Protein AF-A0A967WNT7-F1 (afdb_monomer_lite)

Foldseek 3Di:
DDDPDDPPPPPPDPPDDDDDDDDDQFAFPCVVVVDDDDPDDGDHDPRRVVVVVVVVVVCVVVPNDPD

Structure (mmCIF, N/CA/C/O backbone):
data_AF-A0A967WNT7-F1
#
_entry.id   AF-A0A967WNT7-F1
#
loop_
_atom_site.group_PDB
_atom_site.id
_atom_site.type_symbol
_atom_site.label_atom_id
_atom_site.label_alt_id
_atom_site.label_comp_id
_atom_site.label_asym_id
_atom_site.label_entity_id
_atom_site.label_seq_id
_atom_site.pdbx_PDB_ins_code
_atom_site.Cartn_x
_atom_site.Cartn_y
_atom_site.Cartn_z
_atom_site.occupancy
_atom_site.B_iso_or_equiv
_atom_site.auth_seq_id
_atom_site.auth_comp_id
_atom_site.auth_asym_id
_atom_site.auth_atom_id
_atom_site.pdbx_PDB_model_num
ATOM 1 N N . MET A 1 1 ? 33.985 37.917 -6.552 1.00 39.09 1 MET A N 1
ATOM 2 C CA . MET A 1 1 ? 34.445 36.516 -6.657 1.00 39.09 1 MET A CA 1
ATOM 3 C C . MET A 1 1 ? 33.223 35.613 -6.731 1.00 39.09 1 MET A C 1
ATOM 5 O O . MET A 1 1 ? 32.540 35.443 -5.733 1.00 39.09 1 MET A O 1
ATOM 9 N N . ALA A 1 2 ? 32.869 35.143 -7.929 1.00 38.78 2 ALA A N 1
ATOM 10 C CA . ALA A 1 2 ? 31.660 34.356 -8.163 1.00 38.78 2 ALA A CA 1
ATOM 11 C C . ALA A 1 2 ? 31.973 32.861 -8.006 1.00 38.78 2 ALA A C 1
ATOM 13 O O . ALA A 1 2 ? 32.726 32.292 -8.796 1.00 38.78 2 ALA A O 1
ATOM 14 N N . HIS A 1 3 ? 31.407 32.216 -6.985 1.00 37.72 3 HIS A N 1
ATOM 15 C CA . HIS A 1 3 ? 31.410 30.760 -6.869 1.00 37.72 3 HIS A CA 1
ATOM 16 C C . HIS A 1 3 ? 30.472 30.169 -7.924 1.00 37.72 3 HIS A C 1
ATOM 18 O O . HIS A 1 3 ? 29.268 30.017 -7.719 1.00 37.72 3 HIS A O 1
ATOM 24 N N . ARG A 1 4 ? 31.045 29.845 -9.085 1.00 42.44 4 ARG A N 1
ATOM 25 C CA . ARG A 1 4 ? 30.390 29.055 -10.124 1.00 42.44 4 ARG A CA 1
ATOM 26 C C . ARG A 1 4 ? 30.164 27.649 -9.563 1.00 42.44 4 ARG A C 1
ATOM 28 O O . ARG A 1 4 ? 31.100 26.854 -9.497 1.00 42.44 4 ARG A O 1
ATOM 35 N N . ARG A 1 5 ? 28.941 27.354 -9.111 1.00 40.25 5 ARG A N 1
ATOM 36 C CA . ARG A 1 5 ? 28.529 25.990 -8.751 1.00 40.25 5 ARG A CA 1
ATOM 37 C C . ARG A 1 5 ? 28.739 25.112 -9.985 1.00 40.25 5 ARG A C 1
ATOM 39 O O . ARG A 1 5 ? 28.112 25.343 -11.016 1.00 40.25 5 ARG A O 1
ATOM 46 N N . ARG A 1 6 ? 29.680 24.167 -9.912 1.00 40.59 6 ARG A N 1
ATOM 47 C CA . ARG A 1 6 ? 29.878 23.180 -10.975 1.00 40.59 6 ARG A CA 1
ATOM 48 C C . ARG A 1 6 ? 28.615 22.318 -11.051 1.00 40.59 6 ARG A C 1
ATOM 50 O O . ARG A 1 6 ? 28.173 21.853 -10.001 1.00 40.59 6 ARG A O 1
ATOM 57 N N . PRO A 1 7 ? 28.027 22.091 -12.235 1.00 40.28 7 PRO A N 1
ATOM 58 C CA . PRO A 1 7 ? 27.030 21.048 -12.365 1.00 40.28 7 PRO A CA 1
ATOM 59 C C . PRO A 1 7 ? 27.756 19.719 -12.148 1.00 40.28 7 PRO A C 1
ATOM 61 O O . PRO A 1 7 ? 28.702 19.396 -12.867 1.00 40.28 7 PRO A O 1
ATOM 64 N N . HIS A 1 8 ? 27.351 18.987 -11.115 1.00 41.69 8 HIS A N 1
ATOM 65 C CA . HIS A 1 8 ? 27.761 17.606 -10.901 1.00 41.69 8 HIS A CA 1
ATOM 66 C C . HIS A 1 8 ? 27.040 16.762 -11.964 1.00 41.69 8 HIS A C 1
ATOM 68 O O . HIS A 1 8 ? 26.005 16.162 -11.702 1.00 41.69 8 HIS A O 1
ATOM 74 N N . GLN A 1 9 ? 27.516 16.823 -13.209 1.00 47.94 9 GLN A N 1
ATOM 75 C CA . GLN A 1 9 ? 27.066 15.925 -14.266 1.00 47.94 9 GLN A CA 1
ATOM 76 C C . GLN A 1 9 ? 27.697 14.565 -13.987 1.00 47.94 9 GLN A C 1
ATOM 78 O O . GLN A 1 9 ? 28.823 14.291 -14.394 1.00 47.94 9 GLN A O 1
ATOM 83 N N . SER A 1 10 ? 26.988 13.742 -13.222 1.00 52.34 10 SER A N 1
ATOM 84 C CA . SER A 1 10 ? 27.273 12.318 -13.151 1.00 52.34 10 SER A CA 1
ATOM 85 C C . SER A 1 10 ? 26.802 11.711 -14.470 1.00 52.34 10 SER A C 1
ATOM 87 O O . SER A 1 10 ? 25.605 11.542 -14.683 1.00 52.34 10 SER A O 1
ATOM 89 N N . ALA A 1 11 ? 27.746 11.448 -15.372 1.00 55.56 11 ALA A N 1
ATOM 90 C CA . ALA A 1 11 ? 27.544 10.583 -16.524 1.00 55.56 11 ALA A CA 1
ATOM 91 C C . ALA A 1 11 ? 27.367 9.147 -16.010 1.00 55.56 11 ALA A C 1
ATOM 93 O O . ALA A 1 11 ? 28.322 8.380 -15.931 1.00 55.56 11 ALA A O 1
ATOM 94 N N . ILE A 1 12 ? 26.157 8.820 -15.565 1.00 61.78 12 ILE A N 1
ATOM 95 C CA . ILE A 1 12 ? 25.733 7.431 -15.431 1.00 61.78 12 ILE A CA 1
ATOM 96 C C . ILE A 1 12 ? 25.371 7.037 -16.861 1.00 61.78 12 ILE A C 1
ATOM 98 O O . ILE A 1 12 ? 24.412 7.571 -17.410 1.00 61.78 12 ILE A O 1
ATOM 102 N N . GLY A 1 13 ? 26.214 6.235 -17.514 1.00 57.06 13 GLY A N 1
ATOM 103 C CA . GLY A 1 13 ? 25.848 5.649 -18.802 1.00 57.06 13 GLY A CA 1
ATOM 104 C C . GLY A 1 13 ? 24.565 4.833 -18.638 1.00 57.06 13 GLY A C 1
ATOM 105 O O . GLY A 1 13 ? 24.352 4.254 -17.574 1.00 57.06 13 GLY A O 1
ATOM 106 N N . ASP A 1 14 ? 23.728 4.785 -19.674 1.00 61.22 14 ASP A N 1
ATOM 107 C CA . ASP A 1 14 ? 22.429 4.084 -19.672 1.00 61.22 14 ASP A CA 1
ATOM 108 C C . ASP A 1 14 ? 22.520 2.578 -19.335 1.00 61.22 14 ASP A C 1
ATOM 110 O O . ASP A 1 14 ? 21.505 1.922 -19.123 1.00 61.22 14 ASP A O 1
ATOM 114 N N . GLU A 1 15 ? 23.733 2.032 -19.253 1.00 65.25 15 GLU A N 1
ATOM 115 C CA . GLU A 1 15 ? 24.041 0.608 -19.112 1.00 65.25 15 GLU A CA 1
ATOM 116 C C . GLU A 1 15 ? 23.749 0.028 -17.711 1.00 65.25 15 GLU A C 1
ATOM 118 O O . GLU A 1 15 ? 23.790 -1.188 -17.563 1.00 65.25 15 GLU A O 1
ATOM 123 N N . ASP A 1 16 ? 23.442 0.842 -16.685 1.00 68.50 16 ASP A N 1
ATOM 124 C CA . ASP A 1 16 ? 23.091 0.312 -15.350 1.00 68.50 16 ASP A CA 1
ATOM 125 C C . ASP A 1 16 ? 22.188 1.253 -14.517 1.00 68.50 16 ASP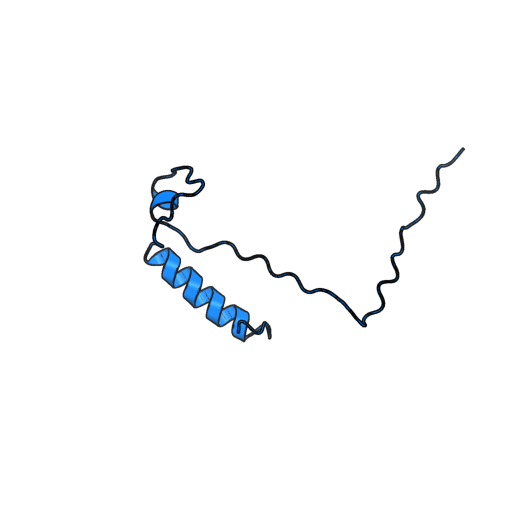 A C 1
ATOM 127 O O . ASP A 1 16 ? 22.471 1.631 -13.374 1.00 68.50 16 ASP A O 1
ATOM 131 N N . LEU A 1 17 ? 21.081 1.703 -15.115 1.00 76.50 17 LEU A N 1
ATOM 132 C CA . LEU A 1 17 ? 20.069 2.505 -14.420 1.00 76.50 17 LEU A CA 1
ATOM 133 C C . LEU A 1 17 ? 19.273 1.642 -13.425 1.00 76.50 17 LEU A C 1
ATOM 135 O O . LEU A 1 17 ? 18.377 0.883 -13.795 1.00 76.50 17 LEU A O 1
ATOM 139 N N . MET A 1 18 ? 19.566 1.800 -12.132 1.00 82.06 18 MET A N 1
ATOM 140 C CA . MET A 1 18 ? 18.779 1.191 -11.058 1.00 82.06 18 MET A CA 1
ATOM 141 C C . MET A 1 18 ? 17.373 1.803 -11.002 1.00 82.06 18 MET A C 1
ATOM 143 O O . MET A 1 18 ? 17.197 2.964 -10.627 1.00 82.06 18 MET A O 1
ATOM 147 N N . ASN A 1 19 ? 16.359 0.986 -11.284 1.00 81.50 19 ASN A N 1
ATOM 148 C CA . ASN A 1 19 ? 14.964 1.361 -11.088 1.00 81.50 19 ASN A CA 1
ATOM 149 C C . ASN A 1 19 ? 14.512 1.008 -9.665 1.00 81.50 19 ASN A C 1
ATOM 151 O O . ASN A 1 19 ? 14.540 -0.154 -9.261 1.00 81.50 19 ASN A O 1
ATOM 155 N N . LEU A 1 20 ? 14.069 2.009 -8.901 1.00 87.38 20 LEU A N 1
ATOM 156 C CA . LEU A 1 20 ? 13.562 1.836 -7.539 1.00 87.38 20 LEU A CA 1
ATOM 157 C C . LEU A 1 20 ? 12.069 2.170 -7.478 1.00 87.38 20 LEU A C 1
ATOM 159 O O . LEU A 1 20 ? 11.675 3.312 -7.708 1.00 87.38 20 LEU A O 1
ATOM 163 N N . LEU A 1 21 ? 11.250 1.191 -7.090 1.00 88.38 21 LEU A N 1
ATOM 164 C CA . LEU A 1 21 ? 9.819 1.376 -6.862 1.00 88.38 21 LEU A CA 1
ATOM 165 C C . LEU A 1 21 ? 9.506 1.344 -5.362 1.00 88.38 21 LEU A C 1
ATOM 167 O O . LEU A 1 21 ? 9.676 0.321 -4.702 1.00 88.38 21 LEU A O 1
ATOM 171 N N . LEU A 1 22 ? 9.011 2.462 -4.822 1.00 91.88 22 LEU A N 1
ATOM 172 C CA . LEU A 1 22 ? 8.518 2.539 -3.446 1.00 91.88 22 LEU A CA 1
ATOM 173 C C . LEU A 1 22 ? 6.993 2.470 -3.433 1.00 91.88 22 LEU A C 1
ATOM 175 O O . LEU A 1 22 ? 6.313 3.324 -4.003 1.00 91.88 22 LEU A O 1
ATOM 179 N N . ILE A 1 23 ? 6.456 1.481 -2.726 1.00 91.81 23 ILE A N 1
ATOM 180 C CA . ILE A 1 23 ? 5.017 1.279 -2.565 1.00 91.81 23 ILE A CA 1
ATOM 181 C C . ILE A 1 23 ? 4.660 1.411 -1.089 1.00 91.81 23 ILE A C 1
ATOM 183 O O . ILE A 1 23 ? 5.246 0.757 -0.228 1.00 91.81 23 ILE A O 1
ATOM 187 N N . ARG A 1 24 ? 3.639 2.218 -0.794 1.00 91.94 24 ARG A N 1
ATOM 188 C CA . ARG A 1 24 ? 2.989 2.204 0.518 1.00 91.94 24 ARG A CA 1
ATOM 189 C C . ARG A 1 24 ? 2.000 1.038 0.583 1.00 91.94 24 ARG A C 1
ATOM 191 O O . ARG A 1 24 ? 1.232 0.835 -0.354 1.00 91.94 24 ARG A O 1
ATOM 198 N N . HIS A 1 25 ? 1.974 0.319 1.704 1.00 90.62 2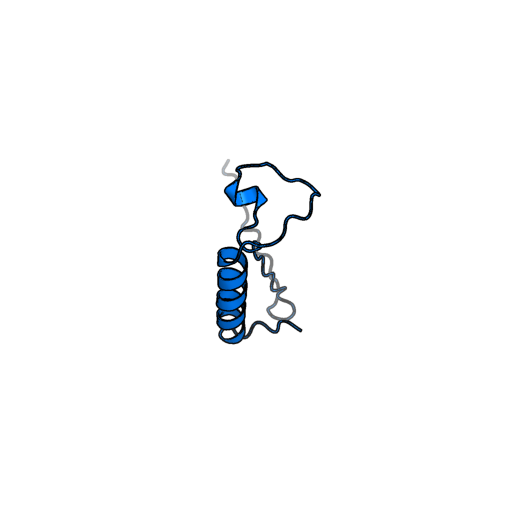5 HIS A N 1
ATOM 199 C CA . HIS A 1 25 ? 0.962 -0.709 1.953 1.00 90.62 25 HIS A CA 1
ATOM 200 C C . HIS A 1 25 ? -0.470 -0.130 1.938 1.00 90.62 25 HIS A C 1
ATOM 202 O O . HIS A 1 25 ? -0.684 1.068 2.151 1.00 90.62 25 HIS A O 1
ATOM 208 N N . GLY A 1 26 ? -1.462 -0.993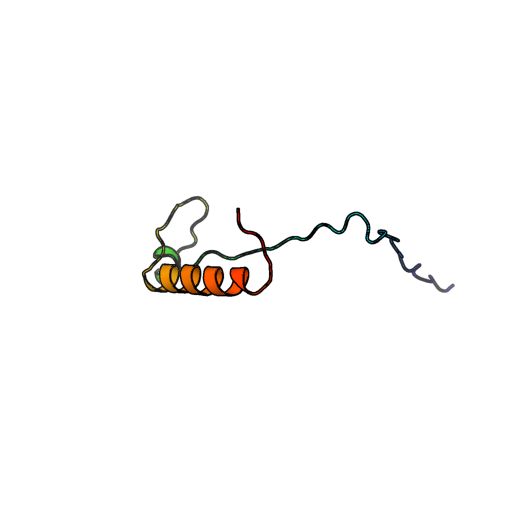 1.698 1.00 92.44 26 GLY A N 1
ATOM 209 C CA . GLY A 1 26 ? -2.878 -0.622 1.772 1.00 92.44 26 GLY A CA 1
ATOM 210 C C . GLY A 1 26 ? -3.316 -0.246 3.192 1.00 92.44 26 GLY A C 1
ATOM 211 O O . GLY A 1 26 ? -2.606 -0.491 4.163 1.00 92.44 26 GLY A O 1
ATOM 212 N N . GLN A 1 27 ? -4.503 0.337 3.337 1.00 94.56 27 GLN A N 1
ATOM 213 C CA . GLN A 1 27 ? -5.052 0.695 4.648 1.00 94.56 27 GLN A CA 1
ATOM 214 C C . GLN A 1 27 ? -5.084 -0.507 5.615 1.00 94.56 27 GLN A C 1
ATOM 216 O O . GLN A 1 27 ? -5.646 -1.551 5.288 1.00 94.56 27 GLN A O 1
ATOM 221 N N . SER A 1 28 ? -4.540 -0.341 6.824 1.00 92.94 28 SER A N 1
ATOM 222 C CA . SER A 1 28 ? -4.652 -1.312 7.925 1.00 92.94 28 SER A CA 1
ATOM 223 C C . SER A 1 28 ? -5.702 -0.902 8.959 1.00 92.94 28 SER A C 1
ATOM 225 O O . SER A 1 28 ? -6.123 0.259 9.007 1.00 92.94 28 SER A O 1
ATOM 227 N N . VAL A 1 29 ? -6.117 -1.841 9.814 1.00 90.94 29 VAL A N 1
ATOM 228 C CA . VAL A 1 29 ? -7.043 -1.557 10.930 1.00 90.94 29 VAL A CA 1
ATOM 229 C C . VAL A 1 29 ? -6.474 -0.461 11.840 1.00 90.94 29 VAL A C 1
ATOM 231 O O . VAL A 1 29 ? -7.163 0.497 12.188 1.00 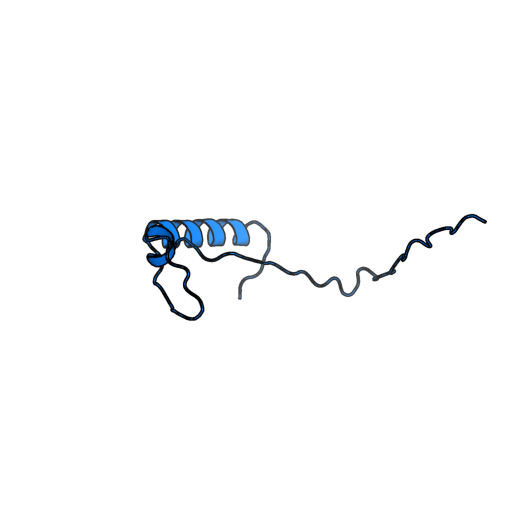90.94 29 VAL A O 1
ATOM 234 N N . ALA A 1 30 ? -5.176 -0.494 12.135 1.00 85.44 30 ALA A N 1
ATOM 235 C CA . ALA A 1 30 ? -4.548 0.544 12.948 1.00 85.44 30 ALA A CA 1
ATOM 236 C C . ALA A 1 30 ? -4.531 1.932 12.290 1.00 85.44 30 ALA A C 1
ATOM 238 O O . ALA A 1 30 ? -4.627 2.938 12.993 1.00 85.44 30 ALA A O 1
ATOM 239 N N . ASN A 1 31 ? -4.455 2.009 10.951 1.00 85.50 31 ASN A N 1
ATOM 240 C CA . ASN A 1 31 ? -4.611 3.284 10.247 1.00 85.50 31 ASN A CA 1
ATOM 241 C C . ASN A 1 31 ? -6.014 3.864 10.460 1.00 85.50 31 ASN A C 1
ATOM 243 O O . ASN A 1 31 ? -6.137 5.074 10.625 1.00 85.50 31 ASN A O 1
ATOM 247 N N . THR A 1 32 ? -7.055 3.021 10.472 1.00 83.19 32 THR A N 1
ATOM 248 C CA . THR A 1 32 ? -8.431 3.481 10.734 1.00 83.19 32 THR A CA 1
ATOM 249 C C . THR A 1 32 ? -8.634 3.950 12.171 1.00 83.19 32 THR A C 1
ATOM 251 O O . THR A 1 32 ? -9.403 4.874 12.404 1.00 83.19 32 THR A O 1
ATOM 254 N N . GLU A 1 33 ? -7.890 3.384 13.119 1.00 86.25 33 GLU A N 1
ATOM 255 C CA . GLU A 1 33 ? -7.934 3.773 14.532 1.00 86.25 33 GLU A CA 1
ATOM 256 C C . GLU A 1 33 ? -7.014 4.961 14.871 1.00 86.25 33 GLU A C 1
ATOM 258 O O . GLU A 1 33 ? -6.939 5.372 16.027 1.00 86.25 33 GLU A O 1
ATOM 263 N N . GLY A 1 34 ? -6.277 5.502 13.892 1.00 78.69 34 GLY A N 1
ATOM 264 C CA . GLY A 1 34 ? -5.336 6.606 14.109 1.00 78.69 34 GLY A CA 1
ATOM 265 C C . GLY A 1 34 ? -4.152 6.246 15.015 1.00 78.69 34 GLY A C 1
ATOM 266 O O . GLY A 1 34 ? -3.513 7.133 15.581 1.00 78.69 34 GLY A O 1
ATOM 267 N N . ARG A 1 35 ? -3.848 4.953 15.180 1.00 78.06 35 ARG A N 1
ATOM 268 C CA . ARG A 1 35 ? -2.747 4.497 16.034 1.00 78.06 35 ARG A CA 1
ATOM 269 C C . ARG A 1 35 ? -1.427 4.558 15.274 1.00 78.06 35 ARG A C 1
ATOM 271 O O . ARG A 1 35 ? -1.301 4.016 14.177 1.00 78.06 35 ARG A O 1
ATOM 278 N N . LEU A 1 36 ? -0.411 5.153 15.898 1.00 66.31 36 LEU A N 1
ATOM 279 C CA . LEU A 1 36 ? 0.974 5.006 15.457 1.00 66.31 36 LEU A CA 1
ATOM 280 C C . LEU A 1 36 ? 1.436 3.579 15.768 1.00 66.31 36 LEU A C 1
ATOM 282 O O . LEU A 1 36 ? 1.742 3.249 16.913 1.00 66.31 36 LEU A O 1
ATOM 286 N N . GLN A 1 37 ? 1.471 2.724 14.750 1.00 61.75 37 GLN A N 1
ATOM 287 C CA . GLN A 1 37 ? 2.110 1.417 14.842 1.00 61.75 37 GLN A CA 1
ATOM 288 C C . GLN A 1 37 ? 3.521 1.494 14.268 1.00 61.75 37 GLN A C 1
ATOM 290 O O . GLN A 1 37 ? 3.709 1.845 13.109 1.00 61.75 37 GLN A O 1
ATOM 295 N N . GLY A 1 38 ? 4.509 1.180 15.112 1.00 72.06 38 GLY A N 1
ATOM 296 C CA . GLY A 1 38 ? 5.884 0.929 14.686 1.00 72.06 38 GLY A CA 1
ATOM 297 C C . GLY A 1 38 ? 6.008 -0.466 14.066 1.00 72.06 38 GLY A C 1
ATOM 298 O O . GLY A 1 38 ? 5.652 -0.675 12.918 1.00 72.06 38 GLY A O 1
ATOM 299 N N . LYS A 1 39 ? 6.487 -1.444 14.846 1.00 62.28 39 LYS A N 1
ATOM 300 C CA . LYS A 1 39 ? 6.685 -2.852 14.428 1.00 62.28 39 LYS A CA 1
ATOM 301 C C . LYS A 1 39 ? 5.452 -3.765 14.575 1.00 62.28 39 LYS A C 1
ATOM 303 O O . LYS A 1 39 ? 5.584 -4.976 14.447 1.00 62.28 39 LYS A O 1
ATOM 308 N N . LEU A 1 40 ? 4.285 -3.226 14.921 1.00 64.19 40 LEU A N 1
ATOM 309 C CA . LEU A 1 40 ? 3.069 -4.028 15.098 1.00 64.19 40 LEU A CA 1
ATOM 310 C C . LEU A 1 40 ? 2.443 -4.332 13.735 1.00 64.19 40 LEU A C 1
ATOM 312 O O . LEU A 1 40 ? 2.133 -3.407 12.989 1.00 64.19 40 LEU A O 1
ATOM 316 N N . ASP A 1 41 ? 2.247 -5.615 13.440 1.00 74.38 41 ASP A N 1
ATOM 317 C CA . ASP A 1 41 ? 1.661 -6.075 12.183 1.00 74.38 41 ASP A CA 1
ATOM 318 C C . ASP A 1 41 ? 0.127 -6.047 12.288 1.00 74.38 41 ASP A C 1
ATOM 320 O O . ASP A 1 41 ? -0.494 -6.905 12.919 1.00 74.38 41 ASP A O 1
ATOM 324 N N . SER A 1 42 ? -0.498 -4.988 11.766 1.00 84.81 42 SER A N 1
ATOM 325 C CA . SER A 1 42 ? -1.959 -4.875 11.703 1.00 84.81 42 SER A CA 1
ATOM 326 C C . SER A 1 42 ? -2.459 -5.339 10.342 1.00 84.81 42 SER A C 1
ATOM 328 O O . SER A 1 42 ? -1.953 -4.873 9.317 1.00 84.81 42 SER A O 1
ATOM 330 N N . PRO A 1 43 ? -3.492 -6.198 10.303 1.00 91.25 43 PRO A N 1
ATOM 331 C CA . PRO A 1 43 ? -4.025 -6.676 9.041 1.00 91.25 43 PRO A CA 1
ATOM 332 C C . PRO A 1 43 ? -4.588 -5.523 8.203 1.00 91.25 43 PRO A C 1
ATOM 334 O O . PRO A 1 43 ? -5.097 -4.523 8.727 1.00 91.25 43 PRO A O 1
ATOM 337 N N . LEU A 1 44 ? -4.543 -5.698 6.881 1.00 93.50 44 LEU A N 1
ATOM 338 C CA . LEU A 1 44 ? -5.252 -4.826 5.949 1.00 93.50 44 LEU A CA 1
ATOM 339 C C . LEU A 1 44 ? -6.760 -4.866 6.222 1.00 93.50 44 LEU A C 1
ATOM 341 O O . LEU A 1 44 ? -7.333 -5.931 6.473 1.00 93.50 44 LEU A O 1
ATOM 345 N N . THR A 1 45 ? -7.406 -3.707 6.116 1.00 94.88 45 THR A N 1
ATOM 346 C CA . THR A 1 45 ? -8.868 -3.635 6.022 1.00 94.88 45 THR A CA 1
ATOM 347 C C . THR A 1 45 ? -9.323 -4.192 4.675 1.00 94.88 45 THR A C 1
ATOM 349 O O . THR A 1 45 ? -8.509 -4.383 3.768 1.00 94.88 45 THR A O 1
ATOM 352 N N . GLU A 1 46 ? -10.627 -4.410 4.488 1.00 96.25 46 GLU A N 1
ATOM 353 C CA . GLU A 1 46 ? -11.122 -4.833 3.171 1.00 96.25 46 GLU A CA 1
ATOM 354 C C . GLU A 1 46 ? -10.796 -3.800 2.085 1.00 96.25 46 GLU A C 1
ATOM 356 O O . GLU A 1 46 ? -10.258 -4.145 1.035 1.00 96.25 46 GLU A O 1
ATOM 361 N N . ARG A 1 47 ? -10.945 -2.509 2.408 1.00 96.00 47 ARG A N 1
ATOM 362 C CA . ARG A 1 47 ? -10.474 -1.406 1.562 1.00 96.00 47 ARG A CA 1
ATOM 363 C C . ARG A 1 47 ? -8.969 -1.494 1.285 1.00 96.00 47 ARG A C 1
ATOM 365 O O . ARG A 1 47 ? -8.539 -1.249 0.163 1.00 96.00 47 ARG A O 1
ATOM 372 N N . GLY A 1 48 ? -8.157 -1.839 2.283 1.00 96.75 48 GLY A N 1
ATOM 373 C CA . GLY A 1 48 ? -6.720 -2.054 2.108 1.00 96.75 48 GLY A CA 1
ATOM 374 C C . GLY A 1 48 ? -6.398 -3.176 1.121 1.00 96.75 48 GLY A C 1
ATOM 375 O O . GLY A 1 48 ? -5.481 -3.039 0.309 1.00 96.75 48 GLY A O 1
ATOM 376 N N . ARG A 1 49 ? -7.181 -4.260 1.133 1.00 97.06 49 ARG A N 1
ATOM 377 C CA . ARG A 1 49 ? -7.049 -5.358 0.165 1.00 97.06 49 ARG A CA 1
ATOM 378 C C . ARG A 1 49 ? -7.478 -4.939 -1.238 1.00 97.06 49 ARG A C 1
ATOM 380 O O . ARG A 1 49 ? -6.794 -5.276 -2.199 1.00 97.06 49 ARG A O 1
ATOM 387 N N . GLU A 1 50 ? -8.558 -4.174 -1.371 1.00 97.88 50 GLU A N 1
ATOM 388 C CA . GLU A 1 50 ? -8.974 -3.592 -2.655 1.00 97.88 50 GLU A CA 1
ATOM 389 C C . GLU A 1 50 ? -7.893 -2.678 -3.242 1.00 97.88 50 GLU A C 1
ATOM 391 O O . GLU A 1 50 ? -7.582 -2.777 -4.428 1.00 97.88 50 GLU A O 1
ATOM 396 N N . GLN A 1 51 ? -7.265 -1.844 -2.408 1.00 96.94 51 GLN A N 1
ATOM 397 C CA . GLN A 1 51 ? -6.137 -0.998 -2.806 1.00 96.94 51 GLN A CA 1
ATOM 398 C C . GLN A 1 51 ? -4.951 -1.829 -3.309 1.00 96.94 51 GLN A C 1
ATOM 400 O O . GLN A 1 51 ? -4.389 -1.511 -4.356 1.00 96.94 51 GLN A O 1
ATOM 405 N N . ALA A 1 52 ? -4.597 -2.907 -2.603 1.00 95.44 52 ALA A N 1
ATOM 406 C CA . ALA A 1 52 ? -3.525 -3.808 -3.020 1.00 95.44 52 ALA A CA 1
ATOM 407 C C . ALA A 1 52 ? -3.837 -4.491 -4.364 1.00 95.44 52 ALA A C 1
ATOM 409 O O . ALA A 1 52 ? -2.983 -4.519 -5.249 1.00 95.44 52 ALA A O 1
ATOM 410 N N . ARG A 1 53 ? -5.076 -4.969 -4.560 1.00 95.19 53 ARG A N 1
ATOM 411 C CA . ARG A 1 53 ? -5.532 -5.557 -5.834 1.00 95.19 53 ARG A CA 1
ATOM 412 C C . ARG A 1 53 ? -5.458 -4.548 -6.982 1.00 95.19 53 ARG A C 1
ATOM 414 O O . ARG A 1 53 ? -4.906 -4.852 -8.036 1.00 95.19 53 ARG A O 1
ATOM 421 N N . ALA A 1 54 ? -5.965 -3.333 -6.776 1.00 94.81 54 ALA A N 1
ATOM 422 C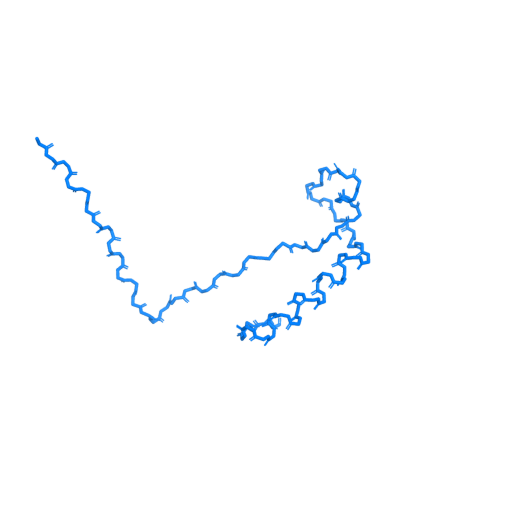 CA . ALA A 1 54 ? -5.920 -2.275 -7.783 1.00 94.81 54 ALA A CA 1
ATOM 423 C C . ALA A 1 54 ? -4.479 -1.884 -8.153 1.00 94.81 54 ALA A C 1
ATOM 425 O O . ALA A 1 54 ? -4.184 -1.659 -9.328 1.00 94.81 54 ALA A O 1
ATOM 426 N N . LEU A 1 55 ? -3.575 -1.840 -7.167 1.00 93.62 55 LEU A N 1
ATOM 427 C CA . LEU A 1 55 ? -2.157 -1.594 -7.409 1.00 93.62 55 LEU A CA 1
ATOM 428 C C . LEU A 1 55 ? -1.521 -2.720 -8.230 1.00 93.62 55 LEU A C 1
ATOM 430 O O . LEU A 1 55 ? -0.841 -2.423 -9.206 1.00 93.62 55 LEU A O 1
ATOM 434 N N . ALA A 1 56 ? -1.780 -3.985 -7.894 1.00 91.00 56 ALA A N 1
ATOM 435 C CA . ALA A 1 56 ? -1.272 -5.123 -8.660 1.00 91.00 56 ALA A CA 1
ATOM 436 C C . ALA A 1 56 ? -1.700 -5.043 -10.136 1.00 91.00 56 ALA A C 1
ATOM 438 O O . ALA A 1 56 ? -0.860 -5.123 -11.029 1.00 91.00 56 ALA A O 1
ATOM 439 N N . HIS A 1 57 ? -2.983 -4.767 -10.403 1.00 90.62 57 HIS A N 1
ATOM 440 C CA . HIS A 1 57 ? -3.473 -4.557 -11.770 1.00 90.62 57 HIS A CA 1
ATOM 441 C C . HIS A 1 57 ? -2.793 -3.384 -12.482 1.00 90.62 57 HIS A C 1
ATOM 443 O O . HIS A 1 57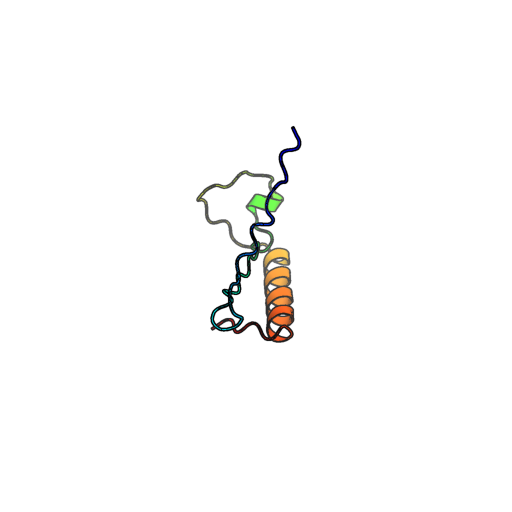 ? -2.596 -3.429 -13.695 1.00 90.62 57 HIS A O 1
ATOM 449 N N . ARG A 1 58 ? -2.445 -2.318 -11.755 1.00 90.06 58 ARG A N 1
ATOM 450 C CA . ARG A 1 58 ? -1.732 -1.177 -12.328 1.00 90.06 58 ARG A CA 1
ATOM 451 C C . ARG A 1 58 ? -0.288 -1.531 -12.682 1.00 90.06 58 ARG A C 1
ATOM 453 O O . ARG A 1 58 ? 0.120 -1.200 -13.787 1.00 90.06 58 ARG A O 1
ATOM 460 N N . LEU A 1 59 ? 0.438 -2.206 -11.792 1.00 89.69 59 LEU A N 1
ATOM 461 C CA . LEU A 1 59 ? 1.853 -2.546 -11.988 1.00 89.69 59 LEU A CA 1
ATOM 462 C C . LEU A 1 59 ? 2.071 -3.501 -13.161 1.00 89.69 59 LEU A C 1
ATOM 464 O O . LEU A 1 59 ? 3.000 -3.298 -13.932 1.00 89.69 59 LEU A O 1
ATOM 468 N N . VAL A 1 60 ? 1.154 -4.452 -13.370 1.00 84.56 60 VAL A N 1
ATOM 469 C CA . VAL A 1 60 ? 1.166 -5.331 -14.554 1.00 84.56 60 VAL A CA 1
ATOM 470 C C . VAL A 1 60 ? 1.117 -4.534 -15.867 1.00 84.56 60 VAL A C 1
ATOM 472 O O . VAL A 1 60 ? 1.673 -4.970 -16.867 1.00 84.56 60 VAL A O 1
ATOM 475 N N . ARG A 1 61 ? 0.473 -3.357 -15.888 1.00 79.94 61 ARG A N 1
ATOM 476 C CA . ARG A 1 61 ? 0.411 -2.498 -17.087 1.00 79.94 61 ARG A CA 1
ATOM 477 C C . ARG A 1 61 ? 1.634 -1.602 -17.271 1.00 79.94 61 ARG A C 1
ATOM 479 O O . ARG A 1 61 ? 1.822 -1.091 -18.367 1.00 79.94 61 ARG A O 1
ATOM 486 N N . GLU A 1 62 ? 2.406 -1.362 -16.215 1.00 79.62 62 GLU A N 1
ATOM 487 C CA . GLU A 1 62 ? 3.579 -0.475 -16.237 1.00 79.62 62 GLU A CA 1
ATOM 488 C C . GLU A 1 62 ? 4.888 -1.259 -16.485 1.00 79.62 62 GLU A C 1
ATOM 490 O O . GLU A 1 62 ? 5.969 -0.733 -16.250 1.00 79.62 62 GLU A O 1
ATOM 495 N N . ASP A 1 63 ? 4.783 -2.507 -16.967 1.00 69.00 63 ASP A N 1
ATOM 496 C CA . ASP A 1 63 ? 5.888 -3.443 -17.257 1.00 69.00 63 ASP A CA 1
ATOM 497 C C . ASP A 1 63 ? 6.821 -3.703 -16.058 1.00 69.00 63 ASP A C 1
ATOM 499 O O . ASP A 1 63 ? 7.969 -4.132 -16.184 1.00 69.00 63 ASP A O 1
ATOM 503 N N . TRP A 1 64 ? 6.310 -3.456 -14.849 1.00 74.88 64 TRP A N 1
ATOM 504 C CA . TRP A 1 64 ? 7.023 -3.740 -13.618 1.00 74.88 64 TRP A CA 1
ATOM 505 C C . TRP A 1 64 ? 6.880 -5.226 -13.289 1.00 74.88 64 TRP A C 1
ATOM 507 O O . TRP A 1 64 ? 5.821 -5.678 -12.844 1.00 74.88 64 TRP A O 1
ATOM 517 N N . GLN A 1 65 ? 7.945 -5.998 -13.504 1.00 59.72 65 GLN A N 1
ATOM 518 C CA . GLN A 1 65 ? 7.968 -7.412 -13.138 1.00 59.72 65 GLN A CA 1
ATOM 519 C C . GLN A 1 65 ? 8.019 -7.551 -11.612 1.00 59.72 65 GLN A C 1
ATOM 521 O O . GLN A 1 65 ? 9.063 -7.392 -10.983 1.00 59.72 65 GLN A O 1
ATOM 526 N N . VAL A 1 66 ? 6.869 -7.839 -11.005 1.00 58.75 66 VAL A N 1
ATOM 527 C CA . VAL A 1 66 ? 6.788 -8.324 -9.624 1.00 58.75 66 VAL A CA 1
ATOM 528 C C . VAL A 1 66 ? 6.915 -9.849 -9.700 1.00 58.75 66 VAL A C 1
ATOM 530 O O . VAL A 1 66 ? 5.958 -10.496 -10.122 1.00 58.75 66 VAL A O 1
ATOM 533 N N . SER A 1 67 ? 8.095 -10.407 -9.391 1.00 51.72 67 SER A N 1
ATOM 534 C CA . SER A 1 67 ? 8.318 -11.868 -9.376 1.00 51.72 67 SER A CA 1
ATOM 535 C C . SER A 1 67 ? 7.718 -12.534 -8.147 1.00 51.72 67 SER A C 1
ATOM 537 O O . SER A 1 67 ? 7.946 -11.974 -7.048 1.00 51.72 67 SER A O 1
#

Radius of gyration: 20.17 Å; chains: 1; bounding box: 46×48×36 Å

Secondary structure (DSSP, 8-state):
-------------GGG-------PPPPBHHHHTT---SS--PPBPHHHHHHHHHHHHHHHHTT----

Sequence (67 aa):
MAHRRRPHQSAIGDEDLMNLLLIRHGQSVANTEGRLQGKLDSPLTERGREQARALAHRLVREDWQVS

pLDDT: mean 75.9, std 18.76, range [37.72, 97.88]